Prote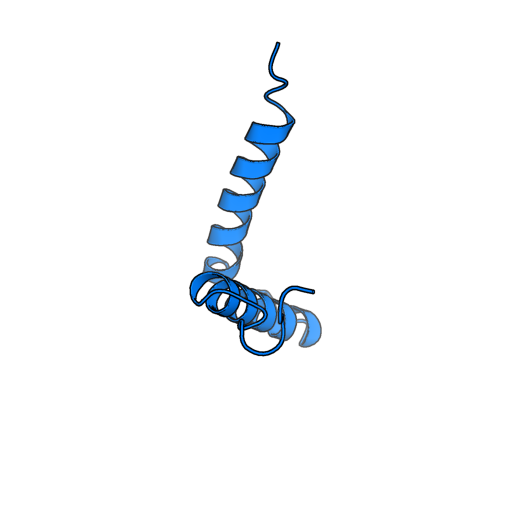in AF-A0A5K1FZ82-F1 (afdb_monomer_lite)

Secondary structure (DSSP, 8-state):
----TTS-SS-HHHHHHHHHHHHHHHHHHTTSPPPHHHHHHHHHHHHHHHHHHHS---

Sequence (58 aa):
MINTRNRPPFTASQWQELEHQALIFKYMVAG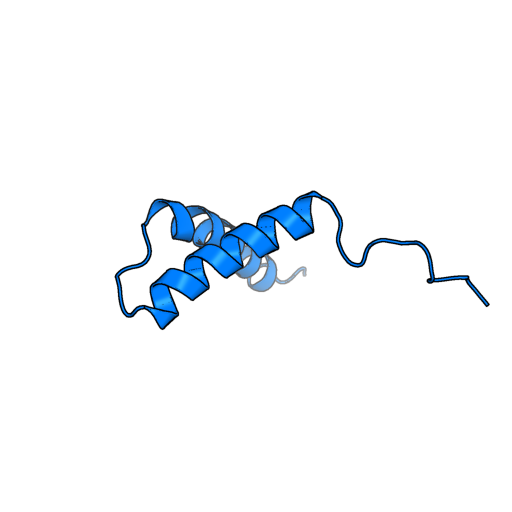VPVPPDLVLPLRRSFDSISASLLHQPT

Organism: NCBI:txid210225

Structure (mmCIF, N/CA/C/O backbone):
data_AF-A0A5K1FZ82-F1
#
_entry.id   AF-A0A5K1FZ82-F1
#
loop_
_atom_site.group_PDB
_atom_site.id
_atom_site.type_symbol
_atom_site.label_atom_id
_atom_site.label_alt_id
_atom_site.label_comp_id
_atom_site.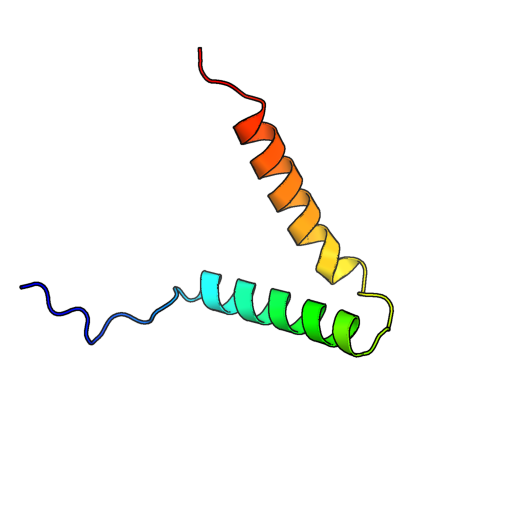label_asym_id
_atom_site.label_entity_id
_atom_site.label_seq_id
_atom_site.pdbx_PDB_ins_code
_atom_site.Cartn_x
_atom_site.Cartn_y
_atom_site.Cartn_z
_atom_site.occupancy
_atom_site.B_iso_or_equiv
_atom_site.auth_seq_id
_atom_site.auth_comp_id
_atom_site.auth_asym_id
_atom_site.auth_atom_id
_atom_site.pdbx_PDB_model_num
ATOM 1 N N . MET A 1 1 ? 2.012 -2.590 -39.367 1.00 43.22 1 MET A N 1
ATOM 2 C CA . MET A 1 1 ? 1.040 -3.017 -38.335 1.00 43.22 1 MET A CA 1
ATOM 3 C C . MET A 1 1 ? 1.769 -3.898 -37.330 1.00 43.22 1 MET A C 1
ATOM 5 O O . MET A 1 1 ? 2.088 -5.032 -37.651 1.00 43.22 1 MET A O 1
ATOM 9 N N . ILE A 1 2 ? 2.134 -3.356 -36.168 1.00 54.12 2 ILE A N 1
ATOM 10 C CA . ILE A 1 2 ? 2.866 -4.088 -35.119 1.00 54.12 2 ILE A CA 1
ATOM 11 C C . ILE A 1 2 ? 1.865 -4.932 -34.319 1.00 54.12 2 ILE A C 1
ATOM 13 O O . ILE A 1 2 ? 0.886 -4.401 -33.801 1.00 54.12 2 ILE A O 1
ATOM 17 N N . ASN A 1 3 ? 2.085 -6.245 -34.254 1.00 58.12 3 ASN A N 1
ATOM 18 C CA . ASN A 1 3 ? 1.215 -7.203 -33.573 1.00 58.12 3 ASN A CA 1
ATOM 19 C C . ASN A 1 3 ? 1.303 -7.025 -32.044 1.00 58.12 3 ASN A C 1
ATOM 21 O O . ASN A 1 3 ? 2.208 -7.546 -31.400 1.00 58.12 3 ASN A O 1
ATOM 25 N N . THR A 1 4 ? 0.357 -6.295 -31.453 1.00 64.06 4 THR A N 1
ATOM 26 C CA . THR A 1 4 ? 0.249 -6.043 -30.001 1.00 64.06 4 THR A CA 1
ATOM 27 C C . THR A 1 4 ? -0.282 -7.234 -29.198 1.00 64.06 4 THR A C 1
ATOM 29 O O . THR A 1 4 ? -0.416 -7.146 -27.982 1.00 64.06 4 THR A O 1
ATOM 32 N N . ARG A 1 5 ? -0.579 -8.364 -29.845 1.00 67.19 5 ARG A N 1
ATOM 33 C CA . ARG A 1 5 ? -1.421 -9.430 -29.278 1.00 67.19 5 ARG A CA 1
ATOM 34 C C . ARG A 1 5 ? -0.733 -10.383 -28.296 1.00 67.19 5 ARG A C 1
ATOM 36 O O . ARG A 1 5 ? -1.388 -11.305 -27.836 1.00 67.19 5 ARG A O 1
ATOM 43 N N . ASN A 1 6 ? 0.549 -10.189 -27.976 1.00 71.56 6 ASN A N 1
ATOM 44 C CA . ASN A 1 6 ? 1.283 -11.121 -27.106 1.00 71.56 6 ASN A CA 1
ATOM 45 C C . ASN A 1 6 ? 2.154 -10.457 -26.031 1.00 71.56 6 ASN A C 1
ATOM 47 O O . ASN A 1 6 ? 2.974 -11.128 -25.408 1.00 71.56 6 ASN A O 1
ATOM 51 N N . ARG A 1 7 ? 2.015 -9.142 -25.819 1.00 76.88 7 ARG A N 1
ATOM 52 C CA . ARG A 1 7 ? 2.694 -8.467 -24.708 1.00 76.88 7 ARG A CA 1
ATOM 53 C C . ARG A 1 7 ? 1.737 -8.403 -23.517 1.00 76.88 7 ARG A C 1
ATOM 55 O O . ARG A 1 7 ? 0.630 -7.895 -23.701 1.00 76.88 7 ARG A O 1
ATOM 6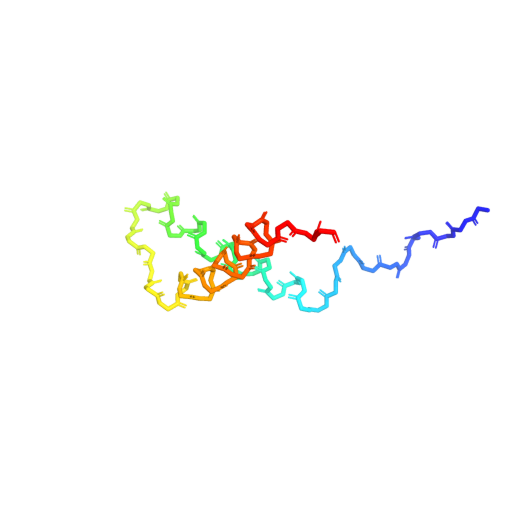2 N N . PRO A 1 8 ? 2.130 -8.892 -22.325 1.00 79.75 8 PRO A N 1
ATOM 63 C CA . PRO A 1 8 ? 1.306 -8.729 -21.137 1.00 79.75 8 PRO A CA 1
ATOM 64 C C . PRO A 1 8 ? 1.028 -7.235 -20.896 1.00 79.75 8 PRO A C 1
ATOM 66 O O . PRO A 1 8 ? 1.886 -6.400 -21.201 1.00 79.75 8 PRO A O 1
ATOM 69 N N . PRO A 1 9 ? -0.161 -6.882 -20.374 1.00 85.69 9 PRO A N 1
ATOM 70 C CA . PRO A 1 9 ? -0.565 -5.486 -20.181 1.00 85.69 9 PRO A CA 1
ATOM 71 C C . PRO A 1 9 ? 0.333 -4.746 -19.182 1.00 85.69 9 PRO A C 1
ATOM 73 O O . PRO A 1 9 ? 0.417 -3.522 -19.228 1.00 85.69 9 PRO A O 1
ATOM 76 N N . PHE A 1 10 ? 1.026 -5.501 -18.325 1.00 90.81 10 PHE A N 1
ATOM 77 C CA . PHE A 1 10 ? 1.898 -5.009 -17.274 1.00 90.81 10 PHE A CA 1
ATOM 78 C C . PHE A 1 10 ? 3.179 -5.847 -17.191 1.00 90.81 10 PHE A C 1
ATOM 80 O O . PHE A 1 10 ? 3.177 -7.047 -17.486 1.00 90.81 10 PHE A O 1
ATOM 87 N N . THR A 1 11 ? 4.275 -5.223 -16.764 1.00 93.62 11 THR A N 1
ATOM 88 C CA . THR A 1 11 ? 5.491 -5.922 -16.328 1.00 93.62 11 THR A CA 1
ATOM 89 C C . THR A 1 11 ? 5.245 -6.654 -15.004 1.00 93.62 11 THR A C 1
ATOM 91 O O . THR A 1 11 ? 4.271 -6.388 -14.302 1.00 93.62 11 THR A O 1
ATOM 94 N N . ALA A 1 12 ? 6.150 -7.556 -14.613 1.00 91.75 12 ALA A N 1
ATOM 95 C CA . ALA A 1 12 ? 6.063 -8.229 -13.314 1.00 91.75 12 ALA A CA 1
ATOM 96 C C . ALA A 1 12 ? 6.030 -7.233 -12.136 1.00 91.75 12 ALA A C 1
ATOM 98 O O . ALA A 1 12 ? 5.224 -7.385 -11.224 1.00 91.75 12 ALA A O 1
ATOM 99 N N . SER A 1 13 ? 6.846 -6.174 -12.186 1.00 89.62 13 SER A N 1
ATOM 100 C CA . SER A 1 13 ? 6.839 -5.117 -11.168 1.00 89.62 13 SER A CA 1
ATOM 101 C C . SER A 1 13 ? 5.527 -4.331 -11.140 1.00 89.62 13 SER A C 1
ATOM 103 O O . SER A 1 13 ? 5.029 -4.016 -10.067 1.00 89.62 13 SER A O 1
ATOM 105 N N . GLN A 1 14 ? 4.931 -4.060 -12.303 1.00 92.31 14 GLN A N 1
ATOM 106 C CA . GLN A 1 14 ? 3.630 -3.395 -12.387 1.00 92.31 14 GLN A CA 1
ATOM 107 C C . GLN A 1 14 ? 2.498 -4.271 -11.832 1.00 92.31 14 GLN A C 1
ATOM 109 O O . GLN A 1 14 ? 1.592 -3.753 -11.191 1.00 92.31 14 GLN A O 1
ATOM 114 N N . TRP A 1 15 ? 2.560 -5.591 -12.017 1.00 94.69 15 TRP A N 1
ATOM 115 C CA . TRP A 1 15 ? 1.615 -6.514 -11.383 1.00 94.69 15 TRP A CA 1
ATOM 116 C C . TRP A 1 15 ? 1.731 -6.529 -9.859 1.00 94.69 15 TRP A C 1
ATOM 118 O O . TRP A 1 15 ? 0.712 -6.549 -9.177 1.00 94.69 15 TRP A O 1
ATOM 128 N N . GLN A 1 16 ? 2.954 -6.489 -9.327 1.00 92.62 16 GLN A N 1
ATOM 129 C CA . GLN A 1 16 ? 3.186 -6.400 -7.882 1.00 92.62 16 GLN A CA 1
ATOM 130 C C . GLN A 1 16 ? 2.655 -5.086 -7.299 1.00 92.62 16 GLN A C 1
ATOM 132 O O . GLN A 1 16 ? 1.999 -5.090 -6.262 1.00 92.62 16 GLN A O 1
ATOM 137 N N . GLU A 1 17 ? 2.860 -3.970 -8.000 1.00 91.62 17 GLU A N 1
ATOM 138 C CA . GLU A 1 17 ? 2.275 -2.683 -7.618 1.00 91.62 17 GLU A CA 1
ATOM 139 C C . GLU A 1 17 ? 0.735 -2.735 -7.626 1.00 91.62 17 GLU A C 1
ATOM 141 O O . GLU A 1 17 ? 0.092 -2.250 -6.698 1.00 91.62 17 GLU A O 1
ATOM 146 N N . LEU A 1 18 ? 0.124 -3.376 -8.629 1.00 93.00 18 LEU A N 1
ATOM 147 C CA . LEU A 1 18 ? -1.333 -3.538 -8.695 1.00 93.00 18 LEU A CA 1
ATOM 148 C C . LEU A 1 18 ? -1.886 -4.394 -7.554 1.00 93.00 18 LEU A C 1
ATOM 150 O O . LEU A 1 18 ? -2.922 -4.056 -6.985 1.00 93.00 18 LEU A O 1
ATOM 154 N N . GLU A 1 19 ? -1.213 -5.488 -7.205 1.00 94.75 19 GLU A N 1
ATOM 155 C CA . GLU A 1 19 ? -1.589 -6.329 -6.066 1.00 94.75 19 GLU A CA 1
ATOM 156 C C . GLU A 1 19 ? -1.547 -5.532 -4.755 1.00 94.75 19 GLU A C 1
ATOM 158 O O . GLU A 1 19 ? -2.485 -5.583 -3.953 1.00 94.75 19 GLU A O 1
ATOM 163 N N . HIS A 1 20 ? -0.503 -4.721 -4.578 1.00 93.44 20 HIS A N 1
ATOM 164 C CA . HIS A 1 20 ? -0.354 -3.835 -3.428 1.00 93.44 20 HIS A CA 1
ATOM 165 C C . HIS A 1 20 ? -1.483 -2.796 -3.344 1.00 93.44 20 HIS A C 1
ATOM 167 O O . HIS A 1 20 ? -2.118 -2.636 -2.298 1.00 93.44 20 HIS A O 1
ATOM 173 N N . GLN A 1 21 ? -1.801 -2.137 -4.462 1.00 93.62 21 GLN A N 1
ATOM 174 C CA . GLN A 1 21 ? -2.903 -1.172 -4.545 1.00 93.62 21 GLN A CA 1
ATOM 175 C C . GLN A 1 21 ? -4.269 -1.826 -4.295 1.00 93.62 21 GLN A C 1
ATOM 177 O O . GLN A 1 21 ? -5.103 -1.263 -3.581 1.00 93.62 21 GLN A O 1
ATOM 182 N N . ALA A 1 22 ? -4.497 -3.032 -4.823 1.00 95.75 22 ALA A N 1
ATOM 183 C CA . ALA A 1 22 ? -5.725 -3.789 -4.593 1.00 95.75 22 ALA A CA 1
ATOM 184 C C . ALA A 1 22 ? -5.893 -4.166 -3.114 1.00 95.75 22 ALA A C 1
ATOM 186 O O . ALA A 1 22 ? -7.003 -4.103 -2.576 1.00 95.75 22 ALA A O 1
ATOM 187 N N . LEU A 1 23 ? -4.797 -4.510 -2.431 1.00 95.88 23 LEU A N 1
ATOM 188 C CA . LEU A 1 23 ? -4.817 -4.795 -1.002 1.00 95.88 23 LEU A CA 1
ATOM 189 C C . LEU A 1 23 ? -5.239 -3.563 -0.197 1.00 95.88 23 LEU A C 1
ATOM 191 O O . LEU A 1 23 ? -6.127 -3.675 0.646 1.00 95.88 23 LEU A O 1
ATOM 195 N N . ILE A 1 24 ? -4.671 -2.392 -0.489 1.00 95.31 24 ILE A N 1
ATOM 196 C CA . ILE A 1 24 ? -5.058 -1.123 0.149 1.00 95.31 24 ILE A CA 1
ATOM 197 C C . ILE A 1 24 ? -6.537 -0.825 -0.097 1.00 95.31 24 ILE A C 1
ATOM 199 O O . ILE A 1 24 ? -7.275 -0.549 0.850 1.00 95.31 24 ILE A O 1
ATOM 203 N N . PHE A 1 25 ? -6.992 -0.946 -1.347 1.00 95.44 25 PHE A N 1
ATOM 204 C CA . PHE A 1 25 ? -8.388 -0.714 -1.710 1.00 95.44 25 PHE A CA 1
ATOM 205 C C . PHE A 1 25 ? -9.346 -1.624 -0.930 1.00 95.44 25 PHE A C 1
ATOM 207 O O . PHE A 1 25 ? -10.389 -1.167 -0.466 1.00 95.44 25 PHE A O 1
ATOM 214 N N . LYS A 1 26 ? -8.968 -2.886 -0.694 1.00 97.38 26 LYS A N 1
ATOM 215 C CA . LYS A 1 26 ? -9.752 -3.814 0.133 1.00 97.38 26 LYS A CA 1
ATOM 216 C C . LYS A 1 26 ? -9.967 -3.286 1.557 1.00 97.38 26 LYS A C 1
ATOM 218 O O . LYS A 1 26 ? -11.086 -3.367 2.055 1.00 97.38 26 LYS A O 1
ATOM 223 N N . TYR A 1 27 ? -8.934 -2.729 2.199 1.00 97.00 27 TYR A N 1
ATOM 224 C CA . TYR A 1 27 ? -9.069 -2.109 3.528 1.00 97.00 27 TYR A CA 1
ATOM 225 C C . TYR A 1 27 ? -9.978 -0.873 3.480 1.00 97.00 27 TYR A C 1
ATOM 227 O O . TYR A 1 27 ? -10.851 -0.727 4.334 1.00 97.00 27 TYR A O 1
ATOM 235 N N . MET A 1 28 ? -9.828 -0.033 2.449 1.00 95.88 28 MET A N 1
ATOM 236 C CA . MET A 1 28 ? -10.653 1.167 2.264 1.00 95.88 28 MET A CA 1
ATOM 237 C C . MET A 1 28 ? -12.139 0.825 2.104 1.00 95.88 28 MET A C 1
ATOM 239 O O . MET A 1 28 ? -12.977 1.415 2.779 1.00 95.88 28 MET A O 1
ATOM 243 N N . VAL A 1 29 ? -12.468 -0.152 1.253 1.00 97.81 29 VAL A N 1
ATOM 244 C CA . VAL A 1 29 ? -13.853 -0.605 1.029 1.00 97.81 29 VAL A CA 1
ATOM 245 C C . VAL A 1 29 ? -14.436 -1.268 2.275 1.00 97.81 29 VAL A C 1
ATOM 247 O O . VAL A 1 29 ? -15.610 -1.079 2.576 1.00 97.81 29 VAL A O 1
ATOM 250 N N . ALA A 1 30 ? -13.621 -2.009 3.027 1.00 97.56 30 ALA A N 1
ATOM 251 C CA . ALA A 1 30 ? -14.031 -2.598 4.298 1.00 97.56 30 ALA A CA 1
ATOM 252 C C . ALA A 1 30 ? -14.184 -1.562 5.434 1.00 97.56 30 ALA A C 1
ATOM 254 O O . ALA A 1 30 ? -14.615 -1.929 6.526 1.00 97.56 30 ALA A O 1
ATOM 255 N N . GLY A 1 31 ? -13.840 -0.287 5.205 1.00 96.31 31 GLY A N 1
ATOM 256 C CA . GLY A 1 31 ? -13.963 0.785 6.197 1.00 96.31 31 GLY A CA 1
ATOM 257 C C . GLY A 1 31 ? -13.018 0.639 7.393 1.00 96.31 31 GLY A C 1
ATOM 258 O O . GLY A 1 31 ? -13.248 1.242 8.439 1.00 96.31 31 GLY A O 1
ATOM 259 N N . VAL A 1 32 ? -11.968 -0.172 7.257 1.00 96.38 32 VAL A N 1
ATOM 260 C CA . VAL A 1 32 ? -10.973 -0.416 8.306 1.00 96.38 32 VAL A CA 1
ATOM 261 C C . VAL A 1 32 ? -9.698 0.387 8.039 1.00 96.38 32 VAL A C 1
ATOM 263 O O . VAL A 1 32 ? -9.386 0.682 6.882 1.00 96.38 32 VAL A O 1
ATOM 266 N N . PRO A 1 33 ? -8.920 0.737 9.079 1.00 94.69 33 PRO A N 1
ATOM 267 C CA . PRO A 1 33 ? -7.653 1.431 8.891 1.00 94.69 33 PRO A CA 1
ATOM 268 C C . PRO A 1 33 ? -6.707 0.630 7.989 1.00 94.69 33 PRO A C 1
ATOM 270 O O . PRO A 1 33 ? -6.482 -0.561 8.214 1.00 94.69 33 PRO A O 1
ATOM 273 N N . VAL A 1 34 ? -6.134 1.291 6.982 1.00 94.88 34 VAL A N 1
ATOM 274 C CA . VAL A 1 34 ? -5.095 0.693 6.136 1.00 94.88 34 VAL A CA 1
ATOM 275 C C . VAL A 1 34 ? -3.811 0.539 6.967 1.00 94.88 34 VAL A C 1
ATOM 277 O O . VAL A 1 34 ? -3.371 1.520 7.573 1.00 94.88 34 VAL A O 1
ATOM 280 N N . PRO A 1 35 ? -3.183 -0.650 6.999 1.00 94.69 35 PRO A N 1
ATOM 281 C CA . PRO A 1 35 ? -1.917 -0.862 7.696 1.00 94.69 35 PRO A CA 1
ATOM 282 C C . PRO A 1 35 ? -0.809 0.117 7.252 1.00 94.69 35 PRO A C 1
ATOM 284 O O . PRO A 1 35 ? -0.623 0.305 6.045 1.00 94.69 35 PRO A O 1
ATOM 287 N N . PRO A 1 36 ? -0.024 0.704 8.180 1.00 87.81 36 PRO A N 1
ATOM 288 C CA . PRO A 1 36 ? 1.016 1.686 7.853 1.00 87.81 36 PRO A CA 1
ATOM 289 C C . PRO A 1 36 ? 2.072 1.171 6.871 1.00 87.81 36 PRO A C 1
ATOM 291 O O . PRO A 1 36 ? 2.496 1.915 5.985 1.00 87.81 36 PRO A O 1
ATOM 294 N N . ASP A 1 37 ? 2.457 -0.101 6.985 1.00 89.12 37 ASP A N 1
ATOM 295 C CA . ASP A 1 37 ? 3.432 -0.755 6.105 1.00 89.12 37 ASP A CA 1
ATOM 296 C C . ASP A 1 37 ? 2.980 -0.795 4.641 1.00 89.12 37 ASP A C 1
ATOM 298 O O . ASP A 1 37 ? 3.813 -0.779 3.737 1.00 89.12 37 ASP A O 1
ATOM 302 N N . LEU A 1 38 ? 1.666 -0.770 4.387 1.00 88.38 38 LEU A N 1
ATOM 303 C CA . LEU A 1 38 ? 1.129 -0.689 3.029 1.00 88.38 38 LEU A CA 1
ATOM 304 C C . LEU A 1 38 ? 1.180 0.739 2.468 1.00 88.38 38 LEU A C 1
ATOM 306 O O . LEU A 1 38 ? 1.269 0.936 1.260 1.00 88.38 38 LEU A O 1
ATOM 310 N N . VAL A 1 39 ? 1.164 1.757 3.327 1.00 84.12 39 VAL A N 1
ATOM 311 C CA . VAL A 1 39 ? 1.110 3.170 2.913 1.00 84.12 39 VAL A CA 1
ATOM 312 C C . VAL A 1 39 ? 2.508 3.794 2.810 1.00 84.12 39 VAL A C 1
ATOM 314 O O . VAL A 1 39 ? 2.736 4.699 2.010 1.00 84.12 39 VAL A O 1
ATOM 317 N N . LEU A 1 40 ? 3.473 3.303 3.590 1.00 81.00 40 LEU A N 1
ATOM 318 C CA . LEU A 1 40 ? 4.868 3.764 3.607 1.00 81.00 40 LEU A CA 1
ATOM 319 C C . LEU A 1 40 ? 5.548 3.778 2.220 1.00 81.00 40 LEU A C 1
ATOM 321 O O . LEU A 1 40 ? 6.158 4.798 1.883 1.00 81.00 40 LEU A O 1
ATOM 325 N N . PRO A 1 41 ? 5.433 2.718 1.393 1.00 76.00 41 PRO A N 1
ATOM 326 C CA . PRO A 1 41 ? 5.981 2.710 0.036 1.00 76.00 41 PRO A CA 1
ATOM 327 C C . PRO A 1 41 ? 5.358 3.785 -0.862 1.00 76.00 41 PRO A C 1
ATOM 329 O O . PRO A 1 41 ? 6.078 4.471 -1.584 1.00 76.00 41 PRO A O 1
ATOM 332 N N . LEU A 1 42 ? 4.041 3.999 -0.756 1.00 75.25 42 LEU A N 1
ATOM 333 C CA . LEU A 1 42 ? 3.329 5.016 -1.533 1.00 75.25 42 LEU A CA 1
ATOM 334 C C . LEU A 1 42 ? 3.780 6.425 -1.172 1.00 75.25 42 LEU A C 1
ATOM 336 O O . LEU A 1 42 ? 3.988 7.233 -2.069 1.00 75.25 42 LEU A O 1
ATOM 340 N N . ARG A 1 43 ? 3.976 6.717 0.1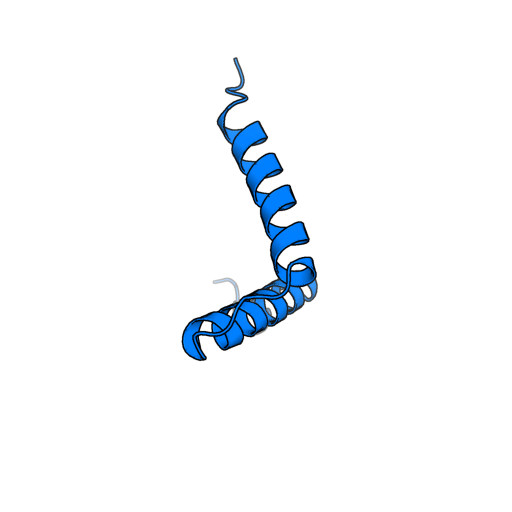19 1.00 75.19 43 ARG A N 1
ATOM 341 C CA . ARG A 1 43 ? 4.453 8.034 0.565 1.00 75.19 43 ARG A CA 1
ATOM 342 C C . ARG A 1 43 ? 5.803 8.376 -0.050 1.00 75.19 43 ARG A C 1
ATOM 344 O O . ARG A 1 43 ? 5.942 9.455 -0.602 1.00 75.19 43 ARG A O 1
ATOM 351 N N . ARG A 1 44 ? 6.755 7.435 -0.057 1.00 72.75 44 ARG A N 1
ATOM 352 C CA . ARG A 1 44 ? 8.064 7.665 -0.691 1.00 72.75 44 ARG A CA 1
ATOM 353 C C . ARG A 1 44 ? 7.961 7.887 -2.195 1.00 72.75 44 ARG A C 1
ATOM 355 O O . ARG A 1 44 ? 8.633 8.771 -2.720 1.00 72.75 44 ARG A O 1
ATOM 362 N N . SER A 1 45 ? 7.122 7.114 -2.882 1.00 74.06 45 SER A N 1
ATOM 363 C CA . SER A 1 45 ? 6.858 7.321 -4.308 1.00 74.06 45 SER A CA 1
ATOM 364 C C . SER A 1 45 ? 6.230 8.693 -4.563 1.00 74.06 45 SER A C 1
ATOM 366 O O . SER A 1 45 ? 6.633 9.392 -5.488 1.00 74.06 45 SER A O 1
ATOM 368 N N . PHE A 1 46 ? 5.299 9.122 -3.711 1.00 77.44 46 PHE A N 1
ATOM 369 C CA . PHE A 1 46 ? 4.647 10.425 -3.811 1.00 77.44 46 PHE A CA 1
ATOM 370 C C . PHE A 1 46 ? 5.605 11.579 -3.515 1.00 77.44 46 PHE A C 1
ATOM 372 O O . PHE A 1 46 ? 5.597 12.570 -4.238 1.00 77.44 46 PHE A O 1
ATOM 379 N N . ASP A 1 47 ? 6.468 11.439 -2.509 1.00 76.31 47 ASP A N 1
ATOM 380 C CA . ASP A 1 47 ? 7.517 12.407 -2.186 1.00 76.31 47 ASP A CA 1
ATOM 381 C C . ASP A 1 47 ? 8.520 12.520 -3.341 1.00 76.31 47 ASP A C 1
ATOM 383 O O . ASP A 1 47 ? 8.922 13.621 -3.706 1.00 76.31 47 ASP A O 1
ATOM 387 N N . SER A 1 48 ? 8.872 11.400 -3.981 1.00 75.25 48 SER A N 1
ATOM 388 C CA . SER A 1 48 ? 9.739 11.383 -5.163 1.00 75.25 48 SER A CA 1
ATOM 389 C C . SER A 1 48 ? 9.092 12.069 -6.370 1.00 75.25 48 SER A C 1
ATOM 391 O O . SER A 1 48 ? 9.748 12.880 -7.025 1.00 75.25 48 SER A O 1
ATOM 393 N N . ILE A 1 49 ? 7.809 11.802 -6.639 1.00 78.00 49 ILE A N 1
ATOM 394 C CA . ILE A 1 49 ? 7.054 12.478 -7.703 1.00 78.00 49 ILE A CA 1
ATOM 395 C C . ILE A 1 49 ? 6.947 13.973 -7.391 1.00 78.00 49 ILE A C 1
ATOM 397 O O . ILE A 1 49 ? 7.271 14.799 -8.237 1.00 78.00 49 ILE A O 1
ATOM 401 N N . SER A 1 50 ? 6.574 14.335 -6.165 1.00 74.56 50 SER A N 1
ATOM 402 C CA . SER A 1 50 ? 6.466 15.728 -5.717 1.00 74.56 50 SER A CA 1
ATOM 403 C C . SER A 1 50 ? 7.798 16.459 -5.856 1.00 74.56 50 SER A C 1
ATOM 405 O O . SER A 1 50 ? 7.838 17.559 -6.397 1.00 74.56 50 SER A O 1
ATOM 407 N N . ALA A 1 51 ? 8.905 15.827 -5.458 1.00 75.06 51 ALA A N 1
ATOM 408 C CA . ALA A 1 51 ? 10.240 16.368 -5.657 1.00 75.06 51 ALA A CA 1
ATOM 409 C C . ALA A 1 51 ? 10.545 16.564 -7.148 1.00 75.06 51 ALA A C 1
ATOM 411 O O . ALA A 1 51 ? 11.022 17.630 -7.516 1.00 75.06 51 ALA A O 1
ATOM 412 N N . SER A 1 52 ? 10.223 15.599 -8.012 1.00 74.69 52 SER A N 1
ATOM 413 C CA . SER A 1 52 ? 10.438 15.730 -9.460 1.00 74.69 52 SER A CA 1
ATOM 414 C C . SER A 1 52 ? 9.573 16.810 -10.123 1.00 74.69 52 SER A C 1
ATOM 416 O O . SER A 1 52 ? 10.023 17.448 -11.065 1.00 74.69 52 SER A O 1
ATOM 418 N N . LEU A 1 53 ? 8.358 17.052 -9.619 1.00 72.25 53 LEU A N 1
ATOM 419 C CA . LEU A 1 53 ? 7.445 18.077 -10.134 1.00 72.25 53 LEU A CA 1
ATOM 420 C C . LEU A 1 53 ? 7.797 19.484 -9.632 1.00 72.25 53 LEU A C 1
ATOM 422 O O . LEU A 1 53 ? 7.581 20.459 -10.345 1.00 72.25 53 LEU A O 1
ATOM 426 N N . LEU A 1 54 ? 8.332 19.593 -8.412 1.00 72.25 54 LEU A 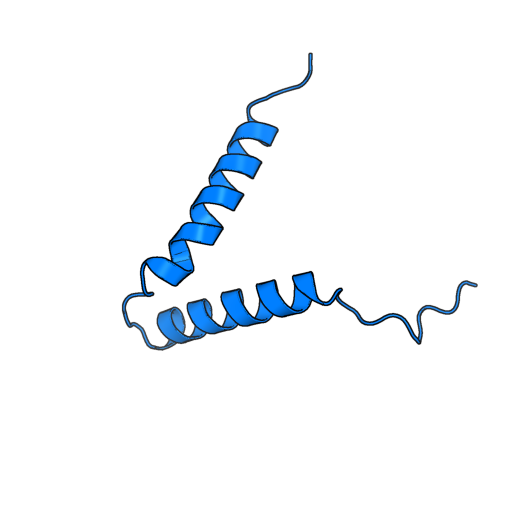N 1
ATOM 427 C CA . LEU A 1 54 ? 8.796 20.855 -7.827 1.00 72.25 54 LEU A CA 1
ATOM 428 C C . LEU A 1 54 ? 10.208 21.237 -8.298 1.00 72.25 54 LEU A C 1
ATOM 430 O O . LEU A 1 54 ? 10.547 22.419 -8.301 1.00 72.25 54 LEU A O 1
ATOM 434 N N . HIS A 1 55 ? 11.021 20.270 -8.731 1.00 59.72 55 HIS A N 1
ATOM 435 C CA . HIS A 1 55 ? 12.259 20.536 -9.460 1.00 59.72 55 HIS A CA 1
ATOM 436 C C . HIS A 1 55 ? 11.923 20.829 -10.922 1.00 59.72 55 HIS A C 1
ATOM 438 O O . HIS A 1 55 ? 12.067 19.984 -11.802 1.00 59.72 55 HIS A O 1
ATOM 444 N N . GLN A 1 56 ? 11.467 22.054 -11.174 1.00 55.31 56 GLN A N 1
ATOM 445 C CA . GLN A 1 56 ? 11.417 22.603 -12.521 1.00 55.31 56 GLN A CA 1
ATOM 446 C C . GLN A 1 56 ? 12.852 22.597 -13.092 1.00 55.31 56 GLN A C 1
ATOM 448 O O . GLN A 1 56 ? 13.728 23.232 -12.499 1.00 55.31 56 GLN A O 1
ATOM 453 N N . PRO A 1 57 ? 13.137 21.892 -14.201 1.00 54.62 57 PRO A N 1
ATOM 454 C CA . PRO A 1 57 ? 14.410 22.060 -14.884 1.00 54.62 57 PRO A CA 1
ATOM 455 C C . PRO A 1 57 ? 14.437 23.477 -15.475 1.00 54.62 57 PRO A C 1
ATOM 457 O O . PRO A 1 57 ? 13.514 23.867 -16.192 1.00 54.62 57 PRO A O 1
ATOM 460 N N . THR A 1 58 ? 15.450 24.263 -15.110 1.00 47.12 58 THR A N 1
ATOM 461 C CA . THR A 1 58 ? 15.814 25.505 -15.815 1.00 47.12 58 THR A CA 1
ATOM 462 C C . THR A 1 58 ? 16.319 25.200 -17.212 1.00 47.12 58 THR A C 1
ATOM 464 O O . THR A 1 58 ? 17.103 24.228 -17.322 1.00 47.12 58 THR A O 1
#

InterPro domains:
  IPR014978 Glutamine-Leucine-Glutamine, QLQ [PF08880] (9-42)
  IPR014978 Glutamine-Leucine-Glutamine, QLQ [PS51666] (9-44)
  IPR014978 Glutamine-Leucine-Glutamine, QLQ [SM00951] (8-44)
  IPR031137 Growth-regulating factor [PTHR31602] (9-50)

Foldseek 3Di:
DDPPPPDPPDDPVVVVVVVLVVQQVVCVVVVHDRDPVSCVVVVVVVVVVVVVVVPDPD

Radius of gyration: 16.37 Å; chains: 1; bounding box: 30×37×47 Å

pLDDT: mean 81.96, std 14.24, range [43.22, 97.81]